Protein AF-A0A2N3LDD3-F1 (afdb_monomer_lite)

Secondary structure (DSSP, 8-state):
------HHHHHHHHHHHHHHTT-STTS--HHHHHHHHHHHHHHHHHHHHHH-SSS---------HHHHHHHHHHHHHHHHHHTTHHH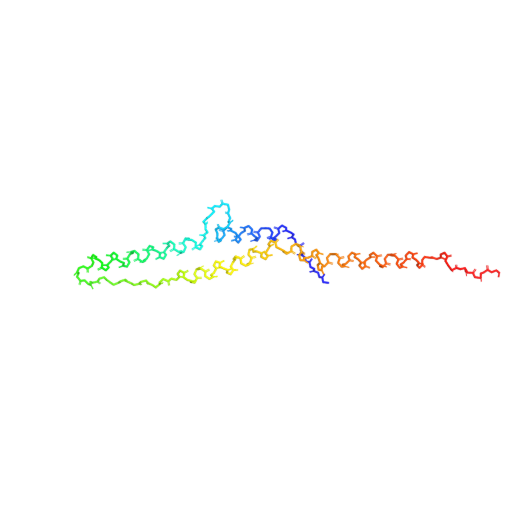HHIIIIIHHHHHHHHHHHHHHHHTSGGG------

pLDDT: mean 85.59, std 12.35, range [43.59, 97.12]

Foldseek 3Di:
DPDPDDLVVLVVLLQVLCQQLLVHPNNDHPLNVLQVVLVVLVVVQVVCVVPVPVPPDDDDDDDPNVVSVVVSVVSVVVSVVSVCVVVVCCVPPVVVVVVVVVVVVVVVVVVPCPPDDDPDD

Organism: NCBI:txid1707093

Sequence (121 aa):
MDVKYVPSDWEKMRDGIGDLIGLGRWGKGMIDDLKDLSDNLEDAESDIAKYDSDGVISFHHTSQKSKYQGLYEDFEVLHSFTGKVGDIVDRRIDHPFYEEIDAFVETMRDATISKYTTKNR

Radius of gyration: 30.46 Å; chains: 1; bounding box: 71×27×99 Å

Structure (mmCIF, N/CA/C/O backbone):
data_AF-A0A2N3LDD3-F1
#
_entry.id   AF-A0A2N3LDD3-F1
#
loop_
_atom_site.group_PDB
_atom_site.id
_atom_site.type_symbol
_atom_site.label_atom_id
_atom_site.label_alt_id
_atom_site.label_comp_id
_atom_site.label_asym_id
_atom_site.label_entity_id
_atom_site.label_seq_id
_atom_site.pdbx_PDB_ins_code
_atom_site.Cartn_x
_atom_site.Cartn_y
_atom_site.Cartn_z
_atom_site.occupancy
_atom_site.B_iso_or_equiv
_atom_site.auth_seq_id
_atom_site.auth_comp_id
_atom_site.auth_asym_id
_atom_site.auth_atom_id
_atom_site.pdbx_PDB_model_num
ATOM 1 N N . MET A 1 1 ? -11.550 -13.120 27.174 1.00 48.59 1 MET A N 1
ATOM 2 C CA . MET A 1 1 ? -10.614 -12.798 26.076 1.00 48.59 1 MET A CA 1
ATOM 3 C C . MET A 1 1 ? -9.933 -11.493 26.446 1.00 48.59 1 MET A C 1
ATOM 5 O O . MET A 1 1 ? -10.650 -10.569 26.792 1.00 48.59 1 MET A O 1
ATOM 9 N N . ASP A 1 2 ? -8.601 -11.429 26.449 1.00 53.81 2 ASP A N 1
ATOM 10 C CA . ASP A 1 2 ? -7.861 -10.177 26.687 1.00 53.81 2 ASP A CA 1
ATOM 11 C C . ASP A 1 2 ? -7.580 -9.526 25.327 1.00 53.81 2 ASP A C 1
ATOM 13 O O . ASP A 1 2 ? -6.549 -9.767 24.698 1.00 53.81 2 ASP A O 1
ATOM 17 N N . VAL A 1 3 ? -8.575 -8.812 24.797 1.00 59.00 3 VAL A N 1
ATOM 18 C CA . VAL A 1 3 ? -8.442 -8.095 23.525 1.00 59.00 3 VAL A CA 1
ATOM 19 C C . VAL A 1 3 ? -7.847 -6.728 23.832 1.00 59.00 3 VAL A C 1
ATOM 21 O O . VAL A 1 3 ? -8.544 -5.816 24.264 1.00 59.00 3 VAL A O 1
ATOM 24 N N . LYS A 1 4 ? -6.539 -6.579 23.609 1.00 69.56 4 LYS A N 1
ATOM 25 C CA . LYS A 1 4 ? -5.842 -5.291 23.731 1.00 69.56 4 LYS A CA 1
ATOM 26 C C . LYS A 1 4 ? -6.040 -4.473 22.458 1.00 69.56 4 LYS A C 1
ATOM 28 O O . LYS A 1 4 ? -5.133 -4.344 21.641 1.00 69.56 4 LYS A O 1
ATOM 33 N N . TYR A 1 5 ? -7.257 -3.977 22.256 1.00 76.38 5 TYR A N 1
ATOM 34 C CA . TYR A 1 5 ? -7.550 -3.041 21.178 1.00 76.38 5 TYR A CA 1
ATOM 35 C C . TYR A 1 5 ? -7.041 -1.646 21.559 1.00 76.38 5 TYR A C 1
ATOM 37 O O . TYR A 1 5 ? -7.496 -1.051 22.534 1.00 76.38 5 TYR A O 1
ATOM 45 N N . VAL A 1 6 ? -6.082 -1.131 20.787 1.00 85.00 6 VAL A N 1
ATOM 46 C CA . VAL A 1 6 ? -5.568 0.236 20.922 1.00 85.00 6 VAL A CA 1
ATOM 47 C C . VAL A 1 6 ? -5.845 0.968 19.604 1.00 85.00 6 VAL A C 1
ATOM 49 O O . VAL A 1 6 ? -5.122 0.739 18.632 1.00 85.00 6 VAL A O 1
ATOM 52 N N . PRO A 1 7 ? -6.878 1.832 19.531 1.00 84.88 7 PRO A N 1
ATOM 53 C CA . PRO A 1 7 ? -7.278 2.509 18.292 1.00 84.88 7 PRO A CA 1
ATOM 54 C C . PRO A 1 7 ? -6.116 3.189 17.559 1.00 84.88 7 PRO A C 1
ATOM 56 O O . PRO A 1 7 ? -5.956 3.031 16.352 1.00 84.88 7 PRO A O 1
ATOM 59 N N . SER A 1 8 ? -5.243 3.871 18.307 1.00 87.88 8 SER A N 1
ATOM 60 C CA . SER A 1 8 ? -4.109 4.607 17.743 1.00 87.88 8 SER A CA 1
ATOM 61 C C . SER A 1 8 ? -3.089 3.723 17.026 1.00 87.88 8 SER A C 1
ATOM 63 O O . SER A 1 8 ? -2.374 4.209 16.155 1.00 87.88 8 SER A O 1
ATOM 65 N N . ASP A 1 9 ? -2.972 2.446 17.398 1.00 89.81 9 ASP A N 1
ATOM 66 C CA . ASP A 1 9 ? -2.032 1.531 16.743 1.00 89.81 9 ASP A CA 1
ATOM 67 C C . ASP A 1 9 ? -2.568 1.092 15.375 1.00 89.81 9 ASP A C 1
ATOM 69 O O . ASP A 1 9 ? -1.810 1.009 14.409 1.00 89.81 9 ASP A O 1
ATOM 73 N N . TRP A 1 10 ? -3.887 0.914 15.262 1.00 90.88 10 TRP A N 1
ATOM 74 C CA . TRP A 1 10 ? -4.563 0.621 13.997 1.00 90.88 10 TRP A CA 1
ATOM 75 C C . TRP A 1 10 ? -4.572 1.818 13.050 1.00 90.88 10 TRP A C 1
ATOM 77 O O . TRP A 1 10 ? -4.351 1.644 11.853 1.00 90.88 10 TRP A O 1
ATOM 87 N N . GLU A 1 11 ? -4.755 3.032 13.574 1.00 90.94 11 GLU A N 1
ATOM 88 C CA . GLU A 1 11 ? -4.636 4.262 12.784 1.00 90.94 11 GLU A CA 1
ATOM 89 C C . GLU A 1 11 ? -3.220 4.441 12.233 1.00 90.94 11 GLU A C 1
ATOM 91 O O . GLU A 1 11 ? -3.058 4.650 11.034 1.00 90.94 11 GLU A O 1
ATOM 96 N N . LYS A 1 12 ? -2.184 4.262 13.064 1.00 92.69 12 LYS A N 1
ATOM 97 C CA . LYS A 1 12 ? -0.786 4.302 12.602 1.00 92.69 12 LYS A CA 1
ATOM 98 C C . LYS A 1 12 ? -0.498 3.243 11.542 1.00 92.69 12 LYS A C 1
ATOM 100 O O . LYS A 1 12 ? 0.218 3.520 10.585 1.00 92.69 12 LYS A O 1
ATOM 105 N N . MET A 1 13 ? -1.035 2.034 11.708 1.00 91.81 13 MET A N 1
ATOM 106 C CA . MET A 1 13 ? -0.870 0.960 10.730 1.00 91.81 13 MET A CA 1
ATOM 107 C C . MET A 1 13 ? -1.580 1.289 9.413 1.00 91.81 13 MET A C 1
ATOM 109 O O . MET A 1 13 ? -1.007 1.067 8.350 1.00 91.81 13 MET A O 1
ATOM 113 N N . ARG A 1 14 ? -2.795 1.851 9.465 1.00 93.25 14 ARG A N 1
ATOM 114 C CA . ARG A 1 14 ? -3.502 2.352 8.281 1.00 93.25 14 ARG A CA 1
ATOM 115 C C . ARG A 1 14 ? -2.671 3.410 7.566 1.00 93.25 14 ARG A C 1
ATOM 117 O O . ARG A 1 14 ? -2.407 3.251 6.383 1.00 93.25 14 ARG A O 1
ATOM 124 N N . ASP A 1 15 ? -2.215 4.430 8.281 1.00 93.38 15 ASP A N 1
ATOM 125 C CA . ASP A 1 15 ? -1.454 5.528 7.687 1.00 93.38 15 ASP A CA 1
ATOM 126 C C . ASP A 1 15 ? -0.135 5.019 7.073 1.00 93.38 15 ASP A C 1
ATOM 128 O O . ASP A 1 15 ? 0.178 5.343 5.931 1.00 93.38 15 ASP A O 1
ATOM 132 N N . GLY A 1 16 ? 0.585 4.129 7.769 1.00 92.38 16 GLY A N 1
ATOM 133 C CA . GLY A 1 16 ? 1.827 3.535 7.268 1.00 92.38 16 GLY A CA 1
ATOM 134 C C . GLY A 1 16 ? 1.643 2.646 6.034 1.00 92.38 16 GLY A C 1
ATOM 135 O O . GLY A 1 16 ? 2.444 2.720 5.104 1.00 92.38 16 GLY A O 1
ATOM 136 N N . ILE A 1 17 ? 0.584 1.827 5.989 1.00 93.44 17 ILE A N 1
ATOM 137 C CA . ILE A 1 17 ? 0.258 1.055 4.779 1.00 93.44 17 ILE A CA 1
ATOM 138 C C . ILE A 1 17 ? -0.142 2.012 3.655 1.00 93.44 17 ILE A C 1
ATOM 140 O O . ILE A 1 17 ? 0.320 1.838 2.533 1.00 93.44 17 ILE A O 1
ATOM 144 N N . GLY A 1 18 ? -0.945 3.037 3.949 1.00 93.12 18 GLY A N 1
ATOM 145 C CA . GLY A 1 18 ? -1.358 4.042 2.974 1.00 93.12 18 GLY A CA 1
ATOM 146 C C . GLY A 1 18 ? -0.166 4.744 2.322 1.00 93.12 18 GLY A C 1
ATOM 147 O O . GLY A 1 18 ? -0.111 4.830 1.096 1.00 93.12 18 GLY A O 1
ATOM 148 N N . ASP A 1 19 ? 0.819 5.177 3.110 1.00 92.06 19 ASP A N 1
ATOM 149 C CA . ASP A 1 19 ? 2.061 5.766 2.597 1.00 92.06 19 ASP A CA 1
ATOM 150 C C . ASP A 1 19 ? 2.858 4.764 1.736 1.00 92.06 19 ASP A C 1
ATOM 152 O O . ASP A 1 19 ? 3.362 5.130 0.674 1.00 92.06 19 ASP A O 1
ATOM 156 N N . LEU A 1 20 ? 2.921 3.484 2.130 1.00 90.69 20 LEU A N 1
ATOM 157 C CA . LEU A 1 20 ? 3.626 2.438 1.375 1.00 90.69 20 LEU A CA 1
ATOM 158 C C . LEU A 1 20 ? 3.048 2.230 -0.033 1.00 90.69 20 LEU A C 1
ATOM 160 O O . LEU A 1 20 ? 3.811 2.061 -0.987 1.00 90.69 20 LEU A O 1
ATOM 164 N N . ILE A 1 21 ? 1.719 2.223 -0.163 1.00 92.12 21 ILE A N 1
ATOM 165 C CA . ILE A 1 21 ? 1.026 1.949 -1.433 1.00 92.12 21 ILE A CA 1
ATOM 166 C C . ILE A 1 21 ? 0.554 3.202 -2.172 1.00 92.12 21 ILE A C 1
ATOM 168 O O . ILE A 1 21 ? -0.168 3.085 -3.155 1.00 92.12 21 ILE A O 1
ATOM 172 N N . GLY A 1 22 ? 0.937 4.397 -1.719 1.00 91.00 22 GLY A N 1
ATOM 173 C CA . GLY A 1 22 ? 0.611 5.647 -2.413 1.00 91.00 22 GLY A CA 1
ATOM 174 C C . GLY A 1 22 ? -0.811 6.170 -2.176 1.00 91.00 22 GLY A C 1
ATOM 175 O O . GLY A 1 22 ? -1.224 7.126 -2.823 1.00 91.00 22 GLY A O 1
ATOM 176 N N . LEU A 1 23 ? -1.552 5.607 -1.217 1.00 89.94 23 LEU A N 1
ATOM 177 C CA . LEU A 1 23 ? -2.826 6.164 -0.730 1.00 89.94 23 LEU A CA 1
ATOM 178 C C . LEU A 1 23 ? -2.634 7.238 0.357 1.00 89.94 23 LEU A C 1
ATOM 180 O O . LEU A 1 23 ? -3.598 7.861 0.805 1.00 89.94 23 LEU A O 1
ATOM 184 N N . GLY A 1 24 ? -1.393 7.434 0.803 1.00 84.19 24 GLY A N 1
ATOM 185 C CA . GLY A 1 24 ? -0.997 8.440 1.777 1.00 84.19 24 GLY A CA 1
ATOM 186 C C . GLY A 1 24 ? -0.976 9.866 1.222 1.00 84.19 24 GLY A C 1
ATOM 187 O O . GLY A 1 24 ? -1.330 10.141 0.075 1.00 84.19 24 GLY A O 1
ATOM 188 N N . ARG A 1 25 ? -0.505 10.814 2.041 1.00 77.94 25 ARG A N 1
ATOM 189 C CA . ARG A 1 25 ? -0.566 12.263 1.729 1.00 77.94 25 ARG A CA 1
ATOM 190 C C . ARG A 1 25 ? 0.209 12.681 0.478 1.00 77.94 25 ARG A C 1
ATOM 192 O O . ARG A 1 25 ? -0.047 13.755 -0.058 1.00 77.94 25 ARG A O 1
ATOM 199 N N . TRP A 1 26 ? 1.175 11.870 0.061 1.00 73.62 26 TRP A N 1
ATOM 200 C CA . TRP A 1 26 ? 2.113 12.187 -1.012 1.00 73.62 26 TRP A CA 1
ATOM 201 C C . TRP A 1 26 ? 1.704 11.584 -2.363 1.00 73.62 26 TRP A C 1
ATOM 203 O O . TRP A 1 26 ? 2.300 11.942 -3.374 1.00 73.62 26 TRP A O 1
ATOM 213 N N . GLY A 1 27 ? 0.688 10.709 -2.402 1.00 77.56 27 GLY A N 1
ATOM 214 C CA . GLY A 1 27 ? 0.120 10.147 -3.637 1.00 77.56 27 GLY A CA 1
ATOM 215 C C . GLY A 1 27 ? 1.047 9.236 -4.453 1.00 77.56 27 GLY A C 1
ATOM 216 O O . GLY A 1 27 ? 0.643 8.782 -5.517 1.00 77.56 27 GLY A O 1
ATOM 217 N N . LYS A 1 28 ? 2.275 8.990 -3.978 1.00 85.56 28 LYS A N 1
ATOM 218 C CA . LYS A 1 28 ? 3.257 8.094 -4.591 1.00 85.56 28 LYS A CA 1
ATOM 219 C C . LYS A 1 28 ? 3.834 7.171 -3.525 1.00 85.56 28 LYS A C 1
ATOM 221 O O . LYS A 1 28 ? 4.302 7.657 -2.493 1.00 85.56 28 LYS A O 1
ATOM 226 N N . GLY A 1 29 ? 3.756 5.866 -3.765 1.00 89.38 29 GLY A N 1
ATOM 227 C CA . GLY A 1 29 ? 4.234 4.835 -2.847 1.00 89.38 29 GLY A CA 1
ATOM 228 C C . GLY A 1 29 ? 5.435 4.056 -3.378 1.00 89.38 29 GLY A C 1
ATOM 229 O O . GLY A 1 29 ? 5.839 4.186 -4.532 1.00 89.38 29 GLY A O 1
ATOM 230 N N . MET A 1 30 ? 5.955 3.154 -2.545 1.00 89.88 30 MET A N 1
ATOM 231 C CA . MET A 1 30 ? 7.050 2.246 -2.910 1.00 89.88 30 MET A CA 1
ATOM 232 C C . MET A 1 30 ? 6.692 1.371 -4.121 1.00 89.88 30 MET A C 1
ATOM 234 O O . MET A 1 30 ? 7.562 1.033 -4.919 1.00 89.88 30 MET A O 1
ATOM 238 N N . ILE A 1 31 ? 5.416 0.993 -4.272 1.00 90.69 31 ILE A N 1
ATOM 239 C CA . ILE A 1 31 ? 4.962 0.214 -5.433 1.00 90.69 31 ILE A CA 1
ATOM 240 C C . ILE A 1 31 ? 5.115 1.007 -6.737 1.00 90.69 31 ILE A C 1
ATOM 242 O O . ILE A 1 31 ? 5.493 0.423 -7.753 1.00 90.69 31 ILE A O 1
ATOM 246 N N . ASP A 1 32 ? 4.852 2.312 -6.712 1.00 90.81 32 ASP A N 1
ATOM 247 C CA . ASP A 1 32 ? 5.009 3.167 -7.890 1.00 90.81 32 ASP A CA 1
ATOM 248 C C . ASP A 1 32 ? 6.488 3.298 -8.256 1.00 90.81 32 ASP A C 1
ATOM 250 O O . ASP A 1 32 ? 6.850 3.112 -9.412 1.00 90.81 32 ASP A O 1
ATOM 254 N N . ASP A 1 33 ? 7.365 3.480 -7.263 1.00 93.38 33 ASP A N 1
ATOM 255 C CA . ASP A 1 33 ? 8.815 3.515 -7.487 1.00 93.38 33 ASP A CA 1
ATOM 256 C C . ASP A 1 33 ? 9.355 2.197 -8.075 1.00 93.38 33 ASP A C 1
ATOM 258 O O . ASP A 1 33 ? 10.258 2.204 -8.913 1.00 93.38 33 ASP A O 1
ATOM 262 N N . LEU A 1 34 ? 8.797 1.048 -7.677 1.00 93.38 34 LEU A N 1
ATOM 263 C CA . LEU A 1 34 ? 9.158 -0.252 -8.254 1.00 93.38 34 LEU A CA 1
ATOM 264 C C . LEU A 1 34 ? 8.682 -0.410 -9.705 1.00 93.38 34 LEU A C 1
ATOM 266 O O . LEU A 1 34 ? 9.370 -1.051 -10.504 1.00 93.38 34 LEU A O 1
ATOM 270 N N . LYS A 1 35 ? 7.519 0.152 -10.054 1.00 92.94 35 LYS A N 1
ATOM 271 C CA . LYS A 1 35 ? 7.028 0.176 -11.438 1.00 92.94 35 LYS A CA 1
ATOM 272 C C . LYS A 1 35 ? 7.923 1.066 -12.302 1.00 92.94 35 LYS A C 1
ATOM 274 O O . LYS A 1 35 ? 8.432 0.557 -13.298 1.00 92.94 35 LYS A O 1
ATOM 279 N N . ASP A 1 36 ? 8.228 2.279 -11.837 1.00 94.44 36 ASP A N 1
ATOM 280 C CA . ASP A 1 36 ? 9.135 3.226 -12.502 1.00 94.44 36 ASP A CA 1
ATOM 281 C C . ASP A 1 36 ? 10.536 2.625 -12.711 1.00 94.44 36 ASP A C 1
ATOM 283 O O . ASP A 1 36 ? 11.156 2.784 -13.762 1.00 94.44 36 ASP A O 1
ATOM 287 N N . LEU A 1 37 ? 11.059 1.893 -11.719 1.00 95.00 37 LEU A N 1
ATOM 288 C CA . LEU A 1 37 ? 12.326 1.173 -11.864 1.00 95.00 37 LEU A CA 1
ATOM 289 C C . LEU A 1 37 ? 12.248 0.131 -12.986 1.00 95.00 37 LEU A C 1
ATOM 291 O O . LEU A 1 37 ? 13.198 -0.027 -13.744 1.00 95.00 37 LEU A O 1
ATOM 295 N N . SER A 1 38 ? 11.129 -0.584 -13.086 1.00 95.69 38 SER A N 1
ATOM 296 C CA . SER A 1 38 ? 10.915 -1.575 -14.136 1.00 95.69 38 SER A CA 1
ATOM 297 C C . SER A 1 38 ? 10.829 -0.924 -15.519 1.00 95.69 38 SER A C 1
ATOM 299 O O . SER A 1 38 ? 11.436 -1.451 -16.443 1.00 95.69 38 SER A O 1
ATOM 301 N N . ASP A 1 39 ? 10.160 0.228 -15.643 1.00 96.31 39 ASP A N 1
ATOM 302 C CA . ASP A 1 39 ? 10.140 1.035 -16.873 1.00 96.31 39 ASP A CA 1
ATOM 303 C C . ASP A 1 39 ? 11.561 1.444 -17.297 1.00 96.31 39 ASP A C 1
ATOM 305 O O . ASP A 1 39 ? 11.964 1.193 -18.428 1.00 96.31 39 ASP A O 1
ATOM 309 N N . ASN A 1 40 ? 12.376 1.955 -16.368 1.00 97.12 40 ASN A N 1
ATOM 310 C CA . ASN A 1 40 ? 13.759 2.349 -16.666 1.00 97.12 40 ASN A CA 1
ATOM 311 C C . ASN A 1 40 ? 14.633 1.181 -17.163 1.00 97.12 40 ASN A C 1
ATOM 313 O O . ASN A 1 40 ? 15.537 1.379 -17.974 1.00 97.12 40 ASN A O 1
ATOM 317 N N . LEU A 1 41 ? 14.404 -0.036 -16.658 1.00 96.94 41 LEU A N 1
ATOM 318 C CA . LEU A 1 41 ? 15.132 -1.225 -17.111 1.00 96.94 41 LEU A CA 1
ATOM 319 C C . LEU A 1 41 ? 14.659 -1.684 -18.498 1.00 96.94 41 LEU A C 1
ATOM 321 O O . LEU A 1 41 ? 15.488 -2.102 -19.302 1.00 96.94 41 LEU A O 1
ATOM 325 N N . GLU A 1 42 ? 13.362 -1.578 -18.794 1.00 96.38 42 GLU A N 1
ATOM 326 C CA . GLU A 1 42 ? 12.813 -1.836 -20.135 1.00 96.38 42 GLU A CA 1
ATOM 327 C C . GLU A 1 42 ? 13.384 -0.839 -21.162 1.00 96.38 42 GLU A C 1
ATOM 329 O O . GLU A 1 42 ? 13.809 -1.244 -22.248 1.00 96.38 42 GLU A O 1
ATOM 334 N N . ASP A 1 43 ? 13.489 0.440 -20.794 1.00 96.81 43 ASP A N 1
ATOM 335 C CA . ASP A 1 43 ? 14.106 1.474 -21.631 1.00 96.81 43 ASP A CA 1
ATOM 336 C C . ASP A 1 43 ? 15.596 1.193 -21.876 1.00 96.81 43 ASP A C 1
ATOM 338 O O . ASP A 1 43 ? 16.063 1.266 -23.014 1.00 96.81 43 ASP A O 1
ATOM 342 N N . ALA A 1 44 ? 16.338 0.795 -20.837 1.00 95.94 44 ALA A N 1
ATOM 343 C CA . ALA A 1 44 ? 17.751 0.440 -20.966 1.00 95.94 44 ALA A CA 1
ATOM 344 C C . ALA A 1 44 ? 17.975 -0.773 -21.888 1.00 95.94 44 ALA A C 1
ATOM 346 O O . ALA A 1 44 ? 18.911 -0.774 -22.689 1.00 95.94 44 ALA A O 1
ATOM 347 N N . GLU A 1 45 ? 17.119 -1.796 -21.806 1.00 95.62 45 GLU A N 1
ATOM 348 C CA . GLU A 1 45 ? 17.143 -2.939 -22.726 1.00 95.62 45 GLU A CA 1
ATOM 349 C C . GLU A 1 45 ? 16.896 -2.512 -24.174 1.00 95.62 45 GLU A C 1
ATOM 351 O O . GLU A 1 45 ? 17.649 -2.901 -25.070 1.00 95.62 45 GLU A O 1
ATOM 356 N N . SER A 1 46 ? 15.892 -1.662 -24.397 1.00 94.94 46 SER A N 1
ATOM 357 C CA . SER A 1 46 ? 15.580 -1.110 -25.716 1.00 94.94 46 SER A CA 1
ATOM 358 C C . SER A 1 46 ? 16.738 -0.281 -26.286 1.00 94.94 46 SER A C 1
ATOM 360 O O . SER A 1 46 ? 17.101 -0.438 -27.455 1.00 94.94 46 SER A O 1
ATOM 362 N N . ASP A 1 47 ? 17.361 0.570 -25.469 1.00 96.12 47 ASP A N 1
ATOM 363 C CA . ASP A 1 47 ? 18.492 1.398 -25.888 1.00 96.12 47 ASP A CA 1
ATOM 364 C C . ASP A 1 47 ? 19.721 0.555 -26.243 1.00 96.12 47 ASP A C 1
ATOM 366 O O . ASP A 1 47 ? 20.351 0.801 -27.275 1.00 96.12 47 ASP A O 1
ATOM 370 N N . ILE A 1 48 ? 20.036 -0.477 -25.455 1.00 94.94 48 ILE A N 1
ATOM 371 C CA . ILE A 1 48 ? 21.120 -1.412 -25.780 1.00 94.94 48 ILE A CA 1
ATOM 372 C C . ILE A 1 48 ? 20.828 -2.102 -27.113 1.00 94.94 48 ILE A C 1
ATOM 374 O O . ILE A 1 48 ? 21.653 -2.033 -28.018 1.00 94.94 48 ILE A O 1
ATOM 378 N N . ALA A 1 49 ? 19.633 -2.672 -27.294 1.00 92.06 49 ALA A N 1
ATOM 379 C CA . ALA A 1 49 ? 19.260 -3.340 -28.543 1.00 92.06 49 ALA A CA 1
ATOM 380 C C . ALA A 1 49 ? 19.310 -2.408 -29.770 1.00 92.06 49 ALA A C 1
ATOM 382 O O . ALA A 1 49 ? 19.556 -2.856 -30.891 1.00 92.06 49 ALA A O 1
ATOM 383 N N . LYS A 1 50 ? 19.069 -1.108 -29.572 1.00 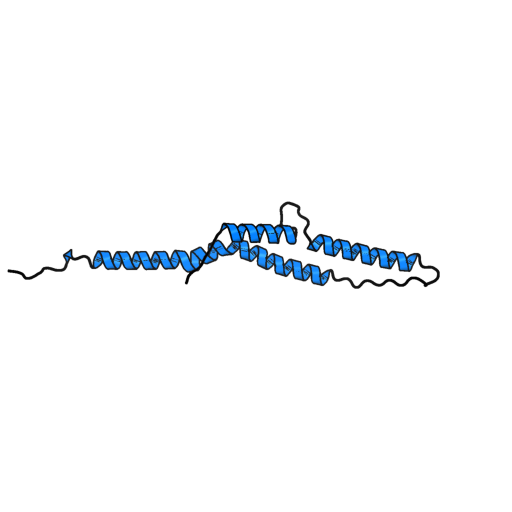94.50 50 LYS A N 1
ATOM 384 C CA . LYS A 1 50 ? 19.089 -0.097 -30.632 1.00 94.50 50 LYS A CA 1
ATOM 385 C C . LYS A 1 50 ? 20.498 0.363 -31.004 1.00 94.50 50 LYS A C 1
ATOM 387 O O . LYS A 1 50 ? 20.749 0.619 -32.183 1.00 94.50 50 LYS A O 1
ATOM 392 N N . TYR A 1 51 ? 21.376 0.556 -30.022 1.00 95.12 51 TYR A N 1
ATOM 393 C CA . TYR A 1 51 ? 22.681 1.191 -30.234 1.00 95.12 51 TYR A CA 1
ATOM 394 C C . TYR A 1 51 ? 23.854 0.204 -30.277 1.00 95.12 51 TYR A C 1
ATOM 396 O O . TYR A 1 51 ? 24.902 0.556 -30.828 1.00 95.12 51 TYR A O 1
ATOM 404 N N . ASP A 1 52 ? 23.691 -1.020 -29.770 1.00 93.19 52 ASP A N 1
ATOM 405 C CA . ASP A 1 52 ? 24.717 -2.066 -29.783 1.00 93.19 52 ASP A CA 1
ATOM 406 C C . ASP A 1 52 ? 24.897 -2.661 -31.188 1.00 93.19 52 ASP A C 1
ATOM 408 O O . ASP A 1 52 ? 24.336 -3.688 -31.563 1.00 93.19 52 ASP A O 1
ATOM 412 N N . SER A 1 53 ? 25.665 -1.955 -32.016 1.00 86.44 53 SER A N 1
ATOM 413 C CA . SER A 1 53 ? 25.837 -2.285 -33.436 1.00 86.44 53 SER A CA 1
ATOM 414 C C . SER A 1 53 ? 26.724 -3.511 -33.673 1.00 86.44 53 SER A C 1
ATOM 416 O O . SER A 1 53 ? 26.644 -4.119 -34.740 1.00 86.44 53 SER A O 1
ATOM 418 N N . ASP A 1 54 ? 27.597 -3.847 -32.719 1.00 92.75 54 ASP A N 1
ATOM 419 C CA . ASP A 1 54 ? 28.516 -4.987 -32.800 1.00 92.75 54 ASP A CA 1
ATOM 420 C C . ASP A 1 54 ? 28.008 -6.233 -32.052 1.00 92.75 54 ASP A C 1
ATOM 422 O O . ASP A 1 54 ? 28.596 -7.308 -32.200 1.00 92.75 54 ASP A O 1
ATOM 426 N N . GLY A 1 55 ? 26.890 -6.123 -31.325 1.00 87.75 55 GLY A N 1
ATOM 427 C CA . GLY A 1 55 ? 26.247 -7.237 -30.630 1.00 87.75 55 GLY A CA 1
ATOM 428 C C . GLY A 1 55 ? 27.017 -7.732 -29.402 1.00 87.75 55 GLY A C 1
ATOM 429 O O . GLY A 1 55 ? 26.802 -8.869 -28.973 1.00 87.75 55 GLY A O 1
ATOM 430 N N . VAL A 1 56 ? 27.972 -6.950 -28.882 1.00 94.31 56 VAL A N 1
ATOM 431 C CA . VAL A 1 56 ? 28.834 -7.360 -27.762 1.00 94.31 56 VAL A CA 1
ATOM 432 C C . VAL A 1 56 ? 28.128 -7.182 -26.414 1.00 94.31 56 VAL A C 1
ATOM 434 O O . VAL A 1 56 ? 28.473 -7.870 -25.446 1.00 94.31 56 VAL A O 1
ATOM 437 N N . ILE A 1 57 ? 27.126 -6.304 -26.329 1.00 91.75 57 ILE A N 1
ATOM 438 C CA . ILE A 1 57 ? 26.397 -6.020 -25.093 1.00 91.75 57 ILE A CA 1
ATOM 439 C C . ILE A 1 57 ? 25.059 -6.760 -25.114 1.00 91.75 57 ILE A C 1
ATOM 441 O O . ILE A 1 57 ? 24.197 -6.528 -25.953 1.00 91.75 57 ILE A O 1
ATOM 445 N N . SER A 1 58 ? 24.845 -7.626 -24.120 1.00 86.88 58 SER A N 1
ATOM 446 C CA . SER A 1 58 ? 23.543 -8.258 -23.895 1.00 86.88 58 SER A CA 1
ATOM 447 C C . SER A 1 58 ? 22.987 -7.854 -22.538 1.00 86.88 58 SER A C 1
ATOM 449 O O . SER A 1 58 ? 23.644 -7.984 -21.504 1.00 86.88 58 SER A O 1
ATOM 451 N N . PHE A 1 59 ? 21.758 -7.354 -22.552 1.00 93.44 59 PHE A N 1
ATOM 452 C CA . PHE A 1 59 ? 20.979 -7.054 -21.365 1.00 93.44 59 PHE A CA 1
ATOM 453 C C . PHE A 1 59 ? 19.540 -7.471 -21.637 1.00 93.44 59 PHE A C 1
ATOM 455 O O . PHE A 1 59 ? 19.026 -7.240 -22.726 1.00 93.44 59 PHE A O 1
ATOM 462 N N . HIS A 1 60 ? 18.922 -8.126 -20.662 1.00 93.06 60 HIS A N 1
ATOM 463 C CA . HIS A 1 60 ? 17.528 -8.527 -20.732 1.00 93.06 60 HIS A CA 1
ATOM 464 C C . HIS A 1 60 ? 16.894 -8.324 -19.367 1.00 93.06 60 HIS A C 1
ATOM 466 O O . HIS A 1 60 ? 17.447 -8.750 -18.347 1.00 93.06 60 HIS A O 1
ATOM 472 N N . HIS A 1 61 ? 15.721 -7.708 -19.357 1.00 92.06 61 HIS A N 1
ATOM 473 C CA . HIS A 1 61 ? 14.942 -7.470 -18.164 1.00 92.06 61 HIS A CA 1
ATOM 474 C C . HIS A 1 61 ? 13.622 -8.234 -18.229 1.00 92.06 61 HIS A C 1
ATOM 476 O O . HIS A 1 61 ? 12.885 -8.225 -19.211 1.00 92.06 61 HIS A O 1
ATOM 482 N N . THR A 1 62 ? 13.289 -8.897 -17.126 1.00 94.75 62 THR A N 1
ATOM 483 C CA . THR A 1 62 ? 11.976 -9.515 -16.954 1.00 94.75 62 THR A CA 1
ATOM 484 C C . THR A 1 62 ? 11.119 -8.605 -16.092 1.00 94.75 62 THR A C 1
ATOM 486 O O . THR A 1 62 ? 11.340 -8.487 -14.884 1.00 94.75 62 THR A O 1
ATOM 489 N N . SER 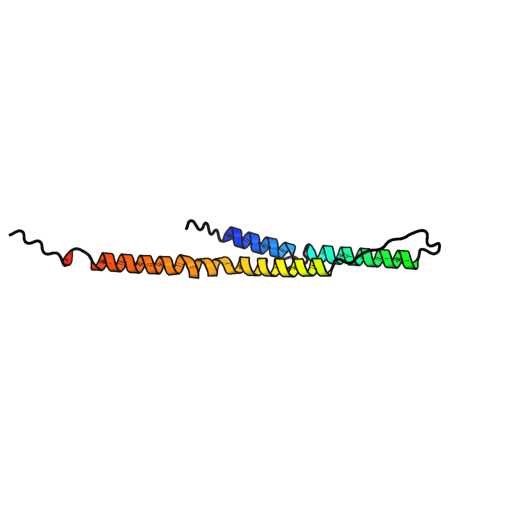A 1 63 ? 10.106 -7.998 -16.705 1.00 92.88 63 SER A N 1
ATOM 490 C CA . SER A 1 63 ? 9.158 -7.134 -16.008 1.00 92.88 63 SER A CA 1
ATOM 491 C C . SER A 1 63 ? 8.452 -7.873 -14.869 1.00 92.88 63 SER A C 1
ATOM 493 O O . SER A 1 63 ? 7.878 -8.948 -15.055 1.00 92.88 63 SER A O 1
ATOM 495 N N . GLN A 1 64 ? 8.471 -7.280 -13.674 1.00 94.44 64 GLN A N 1
ATOM 496 C CA . GLN A 1 64 ? 7.769 -7.788 -12.487 1.00 94.44 64 GLN A CA 1
ATOM 497 C C . GLN A 1 64 ? 6.574 -6.900 -12.112 1.00 94.44 64 GLN A C 1
ATOM 499 O O . GLN A 1 64 ? 5.995 -7.074 -11.039 1.00 94.44 64 GLN A O 1
ATOM 504 N N . LYS A 1 65 ? 6.173 -5.968 -12.991 1.00 94.62 65 LYS A N 1
ATOM 505 C CA . LYS A 1 65 ? 5.094 -4.998 -12.735 1.00 94.62 65 LYS A CA 1
ATOM 506 C C . LYS A 1 65 ? 3.789 -5.662 -12.290 1.00 94.62 65 LYS A C 1
ATOM 508 O O . LYS A 1 65 ? 3.125 -5.148 -11.396 1.00 94.62 65 LYS A O 1
ATOM 513 N N . SER A 1 66 ? 3.453 -6.832 -12.838 1.00 94.50 66 SER A N 1
ATOM 514 C CA . SER A 1 66 ? 2.272 -7.606 -12.425 1.00 94.50 66 SER A CA 1
ATOM 515 C C . SER A 1 66 ? 2.348 -8.090 -10.973 1.00 94.50 66 SER A C 1
ATOM 517 O O . SER A 1 66 ? 1.344 -8.068 -10.268 1.00 94.50 66 SER A O 1
ATOM 519 N N . LYS A 1 67 ? 3.535 -8.472 -10.486 1.00 95.19 67 LYS A N 1
ATOM 520 C CA . LYS A 1 67 ? 3.737 -8.846 -9.078 1.00 95.19 67 LYS A CA 1
ATOM 521 C C . LYS A 1 67 ? 3.639 -7.634 -8.163 1.00 95.19 67 LYS A C 1
ATOM 523 O O . LYS A 1 67 ? 3.055 -7.737 -7.092 1.00 95.19 67 LYS A O 1
ATOM 528 N N . TYR A 1 68 ? 4.184 -6.493 -8.583 1.00 94.00 68 TYR A N 1
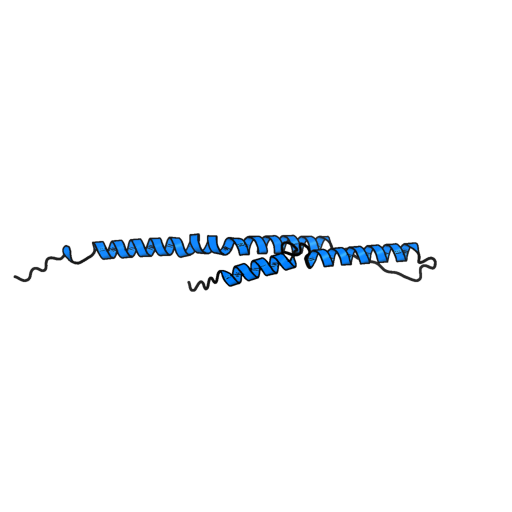ATOM 529 C CA . TYR A 1 68 ? 4.056 -5.242 -7.833 1.00 94.00 68 TYR A CA 1
ATOM 530 C C . TYR A 1 68 ? 2.593 -4.799 -7.740 1.00 94.00 68 TYR A C 1
ATOM 532 O O . TYR A 1 68 ? 2.155 -4.351 -6.686 1.00 94.00 68 TYR A O 1
ATOM 540 N N . GLN A 1 69 ? 1.823 -4.993 -8.813 1.00 93.69 69 GLN A N 1
ATOM 541 C CA . GLN A 1 69 ? 0.384 -4.755 -8.814 1.00 93.69 69 GLN A CA 1
ATOM 542 C C . GLN A 1 69 ? -0.365 -5.704 -7.865 1.00 93.69 69 GLN A C 1
ATOM 544 O O . GLN A 1 69 ? -1.192 -5.240 -7.090 1.00 93.69 69 GLN A O 1
ATOM 549 N N . GLY A 1 70 ? -0.030 -6.997 -7.848 1.00 94.81 70 GLY A N 1
ATOM 550 C CA . GLY A 1 70 ? -0.609 -7.931 -6.874 1.00 94.81 70 GLY A CA 1
ATOM 551 C C . GLY A 1 70 ? -0.302 -7.540 -5.423 1.00 94.81 70 GLY A C 1
ATOM 552 O O . GLY A 1 70 ? -1.192 -7.537 -4.582 1.00 94.81 70 GLY A O 1
ATOM 553 N N . LEU A 1 71 ? 0.935 -7.114 -5.137 1.00 93.62 71 LEU A N 1
ATOM 554 C CA . LEU A 1 71 ? 1.298 -6.602 -3.810 1.00 93.62 71 LEU A CA 1
ATOM 555 C C . LEU A 1 71 ? 0.485 -5.359 -3.431 1.00 93.62 71 LEU A C 1
ATOM 557 O O . LEU A 1 71 ? 0.063 -5.243 -2.284 1.00 93.62 71 LEU A O 1
ATOM 561 N N . TYR A 1 72 ? 0.258 -4.441 -4.374 1.00 94.62 72 TYR A N 1
ATOM 562 C CA . TYR A 1 72 ? -0.609 -3.286 -4.142 1.00 94.62 72 TYR A CA 1
ATOM 563 C C . TYR A 1 72 ? -2.015 -3.711 -3.719 1.00 94.62 72 TYR A C 1
ATOM 565 O O . TYR A 1 72 ? -2.508 -3.220 -2.709 1.00 94.62 72 TYR A O 1
ATOM 573 N N . GLU A 1 73 ? -2.629 -4.645 -4.446 1.00 95.38 73 GLU A N 1
ATOM 574 C CA . GLU A 1 73 ? -3.983 -5.140 -4.161 1.00 95.38 73 GLU A CA 1
ATOM 575 C C . GLU A 1 73 ? -4.060 -5.810 -2.780 1.00 95.38 73 GLU A C 1
ATOM 577 O O . GLU A 1 73 ? -4.973 -5.534 -1.998 1.00 95.38 73 GLU A O 1
ATOM 582 N N . ASP A 1 74 ? -3.059 -6.620 -2.424 1.00 95.56 74 ASP A N 1
ATOM 583 C CA . ASP A 1 74 ? -2.972 -7.254 -1.105 1.00 95.56 74 ASP A CA 1
ATOM 584 C C . ASP A 1 74 ? -2.875 -6.213 0.025 1.00 95.56 74 ASP A C 1
ATOM 586 O O . ASP A 1 74 ? -3.568 -6.296 1.047 1.00 95.56 74 ASP A O 1
ATOM 590 N N . PHE A 1 75 ? -2.032 -5.193 -0.152 1.00 94.38 75 PHE A N 1
ATOM 591 C CA . PHE A 1 75 ? -1.882 -4.117 0.824 1.00 94.38 75 PHE A CA 1
ATOM 592 C C . PHE A 1 75 ? -3.094 -3.180 0.868 1.00 94.38 75 PHE A C 1
ATOM 594 O O . PHE A 1 75 ? -3.410 -2.665 1.940 1.00 94.38 75 PHE A O 1
ATOM 601 N N . GLU A 1 76 ? -3.813 -2.989 -0.237 1.00 94.38 76 GLU A N 1
ATOM 602 C CA . GLU A 1 76 ? -5.066 -2.232 -0.271 1.00 94.38 76 GLU A CA 1
ATOM 603 C C . GLU A 1 76 ? -6.145 -2.919 0.580 1.00 94.38 76 GLU A C 1
ATOM 605 O O . GLU A 1 76 ? -6.839 -2.265 1.368 1.00 94.38 76 GLU A O 1
ATOM 610 N N . VAL A 1 77 ? -6.241 -4.251 0.507 1.00 95.19 77 VAL A N 1
ATOM 611 C CA . VAL A 1 77 ? -7.130 -5.032 1.380 1.00 95.19 77 VAL A CA 1
ATOM 612 C C . VAL A 1 77 ? -6.748 -4.845 2.849 1.00 95.19 77 VAL A C 1
ATOM 614 O O . VAL A 1 77 ? -7.625 -4.581 3.679 1.00 95.19 77 VAL A O 1
ATOM 617 N N . LEU A 1 78 ? -5.454 -4.926 3.180 1.00 93.12 78 LEU A N 1
ATOM 618 C CA . LEU A 1 78 ? -4.969 -4.689 4.543 1.00 93.12 78 LEU A CA 1
ATOM 619 C C . LEU A 1 78 ? -5.281 -3.264 5.019 1.00 93.12 78 LEU A C 1
ATOM 621 O O . LEU A 1 78 ? -5.787 -3.094 6.126 1.00 93.12 78 LEU A O 1
ATOM 625 N N . HIS A 1 79 ? -5.057 -2.255 4.178 1.00 93.81 79 HIS A N 1
ATOM 6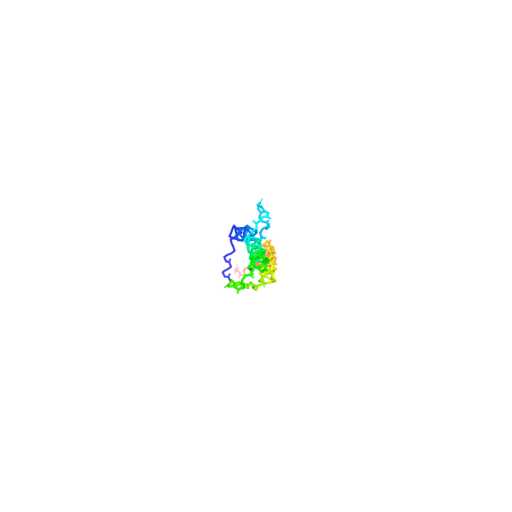26 C CA . HIS A 1 79 ? -5.384 -0.857 4.456 1.00 93.81 79 HIS A CA 1
ATOM 627 C C . HIS A 1 79 ? -6.885 -0.653 4.720 1.00 93.81 79 HIS A C 1
ATOM 629 O O . HIS A 1 79 ? -7.284 0.033 5.662 1.00 93.81 79 HIS A O 1
ATOM 635 N N . SER A 1 80 ? -7.747 -1.286 3.920 1.00 92.62 80 SER A N 1
ATOM 636 C CA . SER A 1 80 ? -9.197 -1.245 4.139 1.00 92.62 80 SER A CA 1
ATOM 637 C C . SER A 1 80 ? -9.589 -1.913 5.455 1.00 92.62 80 SER A C 1
ATOM 639 O O . SER A 1 80 ? -10.480 -1.434 6.161 1.00 92.62 80 SER A O 1
ATOM 641 N N . PHE A 1 81 ? -8.935 -3.027 5.788 1.00 90.75 81 PHE A N 1
ATOM 642 C CA . PHE A 1 81 ? -9.200 -3.762 7.015 1.00 90.75 81 PHE A CA 1
ATOM 643 C C . PHE A 1 81 ? -8.824 -2.949 8.254 1.00 90.75 81 PHE A C 1
ATOM 645 O O . PHE A 1 81 ? -9.651 -2.844 9.159 1.00 90.75 81 PHE A O 1
ATOM 652 N N . THR A 1 82 ? -7.645 -2.316 8.286 1.00 89.88 82 THR A N 1
ATOM 653 C CA . THR A 1 82 ? -7.210 -1.501 9.436 1.00 89.88 82 THR A CA 1
ATOM 654 C C . THR A 1 82 ? -8.168 -0.347 9.733 1.00 89.88 82 THR A C 1
ATOM 656 O O . THR A 1 82 ? -8.390 -0.031 10.899 1.00 89.88 82 THR A O 1
ATOM 659 N N . GLY A 1 83 ? -8.824 0.217 8.714 1.00 87.38 83 GLY A N 1
ATOM 660 C CA . GLY A 1 83 ? -9.872 1.228 8.888 1.00 87.38 83 GLY A CA 1
ATOM 661 C C . GLY A 1 83 ? -11.196 0.715 9.473 1.00 87.38 83 GLY A C 1
ATOM 662 O O . GLY A 1 83 ? -12.001 1.524 9.918 1.00 87.38 83 GLY A O 1
ATOM 663 N N . LYS A 1 84 ? -11.439 -0.602 9.482 1.00 89.06 84 LYS A N 1
ATOM 664 C CA . LYS A 1 84 ? -12.708 -1.225 9.914 1.00 89.06 84 LYS A CA 1
ATOM 665 C C . LYS A 1 84 ? -12.621 -1.937 11.265 1.00 89.06 84 LYS A C 1
ATOM 667 O O . LYS A 1 84 ? -13.651 -2.363 11.784 1.00 89.06 84 LYS A O 1
ATOM 672 N N . VAL A 1 85 ? -11.424 -2.112 11.831 1.00 84.94 85 VAL A N 1
ATOM 673 C CA . VAL A 1 85 ? -11.241 -2.909 13.059 1.00 84.94 85 VAL A CA 1
ATOM 674 C C . VAL A 1 85 ? -12.005 -2.326 14.248 1.00 84.94 85 VAL A C 1
ATOM 676 O O . VAL A 1 85 ? -12.610 -3.100 14.985 1.00 84.94 85 VAL A O 1
ATOM 679 N N . GLY A 1 86 ? -12.054 -0.999 14.402 1.00 79.75 86 GLY A N 1
ATOM 680 C CA . GLY A 1 86 ? -12.825 -0.355 15.474 1.00 79.75 86 GLY A CA 1
ATOM 681 C C . GLY A 1 86 ? -14.304 -0.744 15.457 1.00 79.75 86 GLY A C 1
ATOM 682 O O . GLY A 1 86 ? -14.810 -1.271 16.443 1.00 79.75 86 GLY A O 1
ATOM 683 N N . ASP A 1 87 ? -14.958 -0.617 14.302 1.00 83.25 87 ASP A N 1
ATOM 684 C CA . ASP A 1 87 ? -16.367 -1.000 14.107 1.00 83.25 87 ASP A CA 1
ATOM 685 C C . ASP A 1 87 ? -16.625 -2.506 14.281 1.00 83.25 87 ASP A C 1
ATOM 687 O O . ASP A 1 87 ? -17.762 -2.954 14.467 1.00 83.25 87 ASP A O 1
ATOM 691 N N . ILE A 1 88 ? -15.596 -3.337 14.102 1.00 84.88 88 ILE A N 1
ATOM 692 C CA . ILE A 1 88 ? -15.694 -4.781 14.327 1.00 84.88 88 ILE A CA 1
ATOM 693 C C . ILE A 1 88 ? -15.613 -5.075 15.824 1.00 84.88 88 ILE A C 1
ATOM 695 O O . ILE A 1 88 ? -16.436 -5.849 16.310 1.00 84.88 88 ILE A O 1
ATOM 699 N N . VAL A 1 89 ? -14.660 -4.466 16.535 1.00 81.06 89 VAL A N 1
ATOM 700 C CA . VAL A 1 89 ? -14.498 -4.618 17.989 1.00 81.06 89 VAL A CA 1
ATOM 701 C C . VAL A 1 89 ? -15.751 -4.137 18.712 1.00 81.06 89 VAL A C 1
ATOM 703 O O . VAL A 1 89 ? -16.331 -4.910 19.471 1.00 81.06 89 VAL A O 1
ATOM 706 N N . ASP A 1 90 ? -16.232 -2.938 18.386 1.00 78.69 90 ASP A N 1
ATOM 707 C CA . ASP A 1 90 ? -17.420 -2.348 19.006 1.00 78.69 90 ASP A CA 1
ATOM 708 C C . ASP A 1 90 ? -18.647 -3.268 18.872 1.00 78.69 90 ASP A C 1
ATOM 710 O O . ASP A 1 90 ? -19.237 -3.727 19.847 1.00 78.69 90 ASP A O 1
ATOM 714 N N . ARG A 1 91 ? -18.969 -3.668 17.641 1.00 83.25 91 ARG A N 1
ATOM 715 C CA . ARG A 1 91 ? -20.149 -4.492 17.343 1.00 83.25 91 ARG A CA 1
ATOM 716 C C . ARG A 1 91 ? -20.071 -5.931 17.851 1.00 83.25 91 ARG A C 1
ATOM 718 O O . ARG A 1 91 ? -21.110 -6.552 18.059 1.00 83.25 91 ARG A O 1
ATOM 725 N N . ARG A 1 92 ? -18.878 -6.529 17.913 1.00 83.88 92 ARG A N 1
ATOM 726 C CA . ARG A 1 92 ? -18.719 -7.966 18.217 1.00 83.88 92 ARG A CA 1
ATOM 727 C C . ARG A 1 92 ? -18.320 -8.241 19.657 1.00 83.88 92 ARG A C 1
ATOM 729 O O . ARG A 1 92 ? -18.486 -9.380 20.084 1.00 83.88 92 ARG A O 1
ATOM 736 N N . ILE A 1 93 ? -17.768 -7.255 20.358 1.00 79.94 93 ILE A N 1
ATOM 737 C CA . ILE A 1 93 ? -17.221 -7.421 21.704 1.00 79.94 93 ILE A CA 1
ATOM 738 C C . ILE A 1 93 ? -17.881 -6.429 22.651 1.00 79.94 93 ILE A C 1
ATOM 740 O O . ILE A 1 93 ? -18.574 -6.869 23.564 1.00 79.94 93 ILE A O 1
ATOM 744 N N . ASP A 1 94 ? -17.707 -5.125 22.421 1.00 79.88 94 ASP A N 1
ATOM 745 C CA . ASP A 1 94 ? -18.122 -4.110 23.393 1.00 79.88 94 ASP A CA 1
ATOM 746 C C . ASP A 1 94 ? -19.646 -4.077 23.545 1.00 79.88 94 ASP A C 1
ATOM 748 O O . ASP A 1 94 ? -20.160 -4.207 24.654 1.00 79.88 94 ASP A O 1
ATOM 752 N N . HIS A 1 95 ? -20.384 -3.991 22.436 1.00 80.94 95 HIS A N 1
ATOM 753 C CA . HIS A 1 95 ? -21.842 -3.917 22.459 1.00 80.94 95 HIS A CA 1
ATOM 754 C C . HIS A 1 95 ? -22.502 -5.155 23.104 1.00 80.94 95 HIS A C 1
ATOM 756 O O . HIS A 1 95 ? -23.240 -4.966 24.072 1.00 80.94 95 HIS A O 1
ATOM 762 N N . PRO A 1 96 ? -22.197 -6.407 22.695 1.00 84.50 96 PRO A N 1
ATOM 763 C CA . PRO A 1 96 ? -22.736 -7.590 23.372 1.00 84.50 96 PRO A CA 1
ATOM 764 C C . PRO A 1 96 ? -22.356 -7.670 24.855 1.00 84.50 96 PRO A C 1
ATOM 766 O O . PRO A 1 96 ? -23.168 -8.077 25.680 1.00 84.50 96 PRO A O 1
ATOM 769 N N . PHE A 1 97 ? -21.136 -7.262 25.218 1.00 83.75 97 PHE A N 1
ATOM 770 C CA . PHE A 1 97 ? -20.695 -7.265 26.611 1.00 83.75 97 PHE A CA 1
ATOM 771 C C . PHE A 1 97 ? -21.510 -6.293 27.475 1.00 83.75 97 PHE A C 1
ATOM 773 O O . PHE A 1 97 ? -21.918 -6.652 28.581 1.00 83.75 97 PHE A O 1
ATOM 780 N N . TYR A 1 98 ? -21.774 -5.078 26.981 1.00 84.06 98 TYR A N 1
ATOM 781 C CA . TYR A 1 98 ? -22.610 -4.113 27.697 1.00 84.06 98 TYR A CA 1
ATOM 782 C C . TYR A 1 98 ? -24.052 -4.607 27.853 1.00 84.06 98 TYR A C 1
ATOM 784 O O . TYR A 1 98 ? -24.595 -4.507 28.951 1.00 84.06 98 TYR A O 1
ATOM 792 N N . GLU A 1 99 ? -24.642 -5.207 26.812 1.00 89.12 99 GLU A N 1
ATOM 793 C CA . GLU A 1 99 ? -25.983 -5.808 26.897 1.00 89.12 99 GLU A CA 1
ATOM 794 C C . GLU A 1 99 ? -26.052 -6.920 27.960 1.00 89.12 99 GLU A C 1
ATOM 796 O O . GLU A 1 99 ? -27.000 -6.981 28.746 1.00 89.12 99 GLU A O 1
ATOM 801 N N . GLU A 1 100 ? -25.030 -7.781 28.033 1.00 87.69 100 GLU A N 1
ATOM 802 C CA . GLU A 1 100 ? -24.950 -8.843 29.041 1.00 87.69 100 GLU A CA 1
ATOM 803 C C . GLU A 1 100 ? -24.811 -8.293 30.471 1.00 87.69 100 GLU A C 1
ATOM 805 O O . GLU A 1 100 ? -25.446 -8.809 31.399 1.00 87.69 100 GLU A O 1
ATOM 810 N N . ILE A 1 101 ? -24.012 -7.238 30.671 1.00 88.31 101 ILE A N 1
ATOM 811 C CA . ILE A 1 101 ? -23.871 -6.587 31.982 1.00 88.31 101 ILE A CA 1
ATOM 812 C C . ILE A 1 101 ? -25.169 -5.899 32.405 1.00 88.31 101 ILE A C 1
ATOM 814 O O . ILE A 1 101 ? -25.567 -6.042 33.564 1.00 88.31 101 ILE A O 1
ATOM 818 N N . ASP A 1 102 ? -25.843 -5.194 31.499 1.00 88.25 102 ASP A N 1
ATOM 819 C CA . ASP A 1 102 ? -27.116 -4.539 31.802 1.00 88.25 102 ASP A CA 1
ATOM 820 C C . ASP A 1 102 ? -28.173 -5.571 32.219 1.00 88.25 102 ASP A C 1
ATOM 822 O O . ASP A 1 102 ? -28.788 -5.426 33.280 1.00 88.25 102 ASP A O 1
ATOM 826 N N . ALA A 1 103 ? -28.297 -6.680 31.481 1.00 90.19 103 ALA A N 1
ATOM 827 C CA . ALA A 1 103 ? -29.199 -7.780 31.830 1.00 90.19 103 ALA A CA 1
ATOM 828 C C . ALA A 1 103 ? -28.865 -8.415 33.195 1.00 90.19 103 ALA A C 1
ATOM 830 O O . ALA A 1 103 ? -29.758 -8.749 33.988 1.00 90.19 103 ALA A O 1
ATOM 831 N N . PHE A 1 104 ? -27.575 -8.566 33.510 1.00 87.44 104 PHE A N 1
ATOM 832 C CA . PHE A 1 104 ? -27.130 -9.048 34.816 1.00 87.44 104 PHE A CA 1
ATOM 833 C C . PHE A 1 104 ? -27.506 -8.075 35.947 1.00 87.44 104 PHE A C 1
ATOM 835 O O . PHE A 1 104 ? -28.029 -8.497 36.983 1.00 87.44 104 PHE A O 1
ATOM 842 N N . VAL A 1 105 ? -27.278 -6.773 35.756 1.00 85.69 105 VAL A N 1
ATOM 843 C CA . VAL A 1 105 ? -27.602 -5.730 36.742 1.00 85.69 105 VAL A CA 1
ATOM 844 C C . VAL A 1 105 ? -29.111 -5.619 36.961 1.00 85.69 105 VAL A C 1
ATOM 846 O O . VAL A 1 105 ? -29.542 -5.483 38.109 1.00 85.69 105 VAL A O 1
ATOM 849 N N . GLU A 1 106 ? -29.920 -5.706 35.905 1.00 85.62 106 GLU A N 1
ATOM 850 C CA . GLU A 1 106 ? -31.382 -5.772 36.010 1.00 85.62 106 GLU A CA 1
ATOM 851 C C . GLU A 1 106 ? -31.830 -6.982 36.832 1.00 85.62 106 GLU A C 1
ATOM 853 O O . GLU A 1 106 ? -32.572 -6.829 37.803 1.00 85.62 106 GLU A O 1
ATOM 858 N N . THR A 1 107 ? -31.289 -8.166 36.537 1.00 83.69 107 THR A N 1
ATOM 859 C CA . THR A 1 107 ? -31.594 -9.394 37.287 1.00 83.69 107 THR A CA 1
ATOM 860 C C . THR A 1 107 ? -31.248 -9.254 38.774 1.00 83.69 107 THR A C 1
ATOM 862 O O . THR A 1 107 ? -32.035 -9.633 39.643 1.00 83.69 107 THR A O 1
ATOM 865 N N . MET A 1 108 ? -30.086 -8.680 39.097 1.00 79.12 108 MET A N 1
ATOM 866 C CA . MET A 1 108 ? -29.662 -8.448 40.483 1.00 79.12 108 MET A CA 1
ATOM 867 C C . MET A 1 108 ? -30.530 -7.404 41.197 1.00 79.12 108 MET A C 1
ATOM 869 O O . MET A 1 108 ? -30.851 -7.565 42.377 1.00 79.12 108 MET A O 1
ATOM 873 N N . ARG A 1 109 ? -30.949 -6.347 40.492 1.00 74.31 109 ARG A N 1
ATOM 874 C CA . ARG A 1 109 ? -31.887 -5.343 41.011 1.00 74.31 109 ARG A CA 1
ATOM 875 C C . ARG A 1 109 ? -33.230 -5.984 41.352 1.00 74.31 109 ARG A C 1
ATOM 877 O O . ARG A 1 109 ? -33.715 -5.796 42.466 1.00 74.31 109 ARG A O 1
ATOM 884 N N . ASP A 1 110 ? -33.776 -6.792 40.454 1.00 75.75 110 ASP A N 1
ATOM 885 C CA . ASP A 1 110 ? -35.055 -7.481 40.650 1.00 75.75 110 ASP A CA 1
ATOM 886 C C . ASP A 1 110 ? -34.992 -8.572 41.727 1.00 75.75 110 ASP A C 1
ATOM 888 O O . ASP A 1 110 ? -35.994 -8.863 42.389 1.00 75.75 110 ASP A O 1
ATOM 892 N N . ALA A 1 111 ? -33.805 -9.138 41.958 1.00 68.62 111 ALA A N 1
ATOM 893 C CA . ALA A 1 111 ? -33.533 -10.065 43.052 1.00 68.62 111 ALA A CA 1
ATOM 894 C C . ALA A 1 111 ? -33.376 -9.377 44.426 1.00 68.62 111 ALA A C 1
ATOM 896 O O . ALA A 1 111 ? -33.282 -10.070 45.445 1.00 68.62 111 ALA A O 1
ATOM 897 N N . THR A 1 112 ? -33.351 -8.036 44.489 1.00 57.44 112 THR A N 1
ATOM 898 C CA . THR A 1 112 ? -33.137 -7.285 45.737 1.00 57.44 112 THR A CA 1
ATOM 899 C C . THR A 1 112 ? -34.209 -7.613 46.788 1.00 57.44 112 THR A C 1
ATOM 901 O O . THR A 1 112 ? -35.390 -7.793 46.501 1.00 57.44 112 THR A O 1
ATOM 904 N N . ILE A 1 113 ? -33.751 -7.672 48.042 1.00 54.97 113 ILE A N 1
ATOM 905 C CA . ILE A 1 113 ? -34.317 -8.285 49.262 1.00 54.97 113 ILE A CA 1
ATOM 906 C C . ILE A 1 113 ? -35.750 -7.851 49.656 1.00 54.97 113 ILE A C 1
ATOM 908 O O . ILE A 1 113 ? -36.342 -8.435 50.561 1.00 54.97 113 ILE A O 1
ATOM 912 N N . SER A 1 114 ? -36.377 -6.900 48.963 1.00 55.66 114 SER A N 1
ATOM 913 C CA . SER A 1 114 ? -37.731 -6.401 49.260 1.00 55.66 114 SER A CA 1
ATOM 914 C C . SER A 1 114 ? -38.850 -7.450 49.128 1.00 55.66 114 SER A C 1
ATOM 916 O O . SER A 1 114 ? -39.958 -7.210 49.605 1.00 55.66 114 SER A O 1
ATOM 918 N N . LYS A 1 115 ? -38.573 -8.630 48.552 1.00 53.59 115 LYS A N 1
ATOM 919 C CA . LYS A 1 115 ? -39.491 -9.789 48.529 1.00 53.59 115 LYS A CA 1
ATOM 920 C C . LYS A 1 115 ? -39.223 -10.855 49.603 1.00 53.59 115 LYS A C 1
ATOM 922 O O . LYS A 1 115 ? -40.015 -11.787 49.723 1.00 53.59 115 LYS A O 1
ATOM 927 N N . TYR A 1 116 ? -38.161 -10.740 50.401 1.00 53.34 116 TYR A N 1
ATOM 928 C CA . TYR A 1 116 ? -37.871 -11.695 51.473 1.00 53.34 116 TYR A CA 1
ATOM 929 C C . TYR A 1 116 ? -38.378 -11.169 52.819 1.00 53.34 116 TYR A C 1
ATOM 931 O O . TYR A 1 116 ? -37.680 -10.465 53.542 1.00 53.34 116 TYR A O 1
ATOM 939 N N . THR A 1 117 ? -39.602 -11.545 53.196 1.00 60.84 117 THR A N 1
ATOM 940 C CA . THR A 1 117 ? -40.068 -11.407 54.584 1.00 6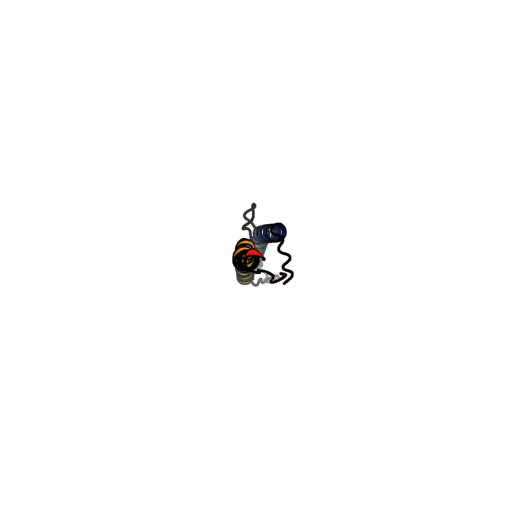0.84 117 THR A CA 1
ATOM 941 C C . THR A 1 117 ? -39.458 -12.518 55.433 1.00 60.84 117 THR A C 1
ATOM 943 O O . THR A 1 117 ? -39.802 -13.690 55.258 1.00 60.84 117 THR A O 1
ATOM 946 N N . THR A 1 118 ? -38.580 -12.178 56.377 1.00 61.38 118 THR A N 1
ATOM 947 C CA . THR A 1 118 ? -38.142 -13.133 57.398 1.00 61.38 118 THR A CA 1
ATOM 948 C C . THR A 1 118 ? -39.258 -13.306 58.429 1.00 61.38 118 THR A C 1
ATOM 950 O O . THR A 1 118 ? -39.743 -12.348 59.027 1.00 61.38 118 THR A O 1
ATOM 953 N N . LYS A 1 119 ? -39.699 -14.551 58.644 1.00 53.31 119 LYS A N 1
ATOM 954 C CA . LYS A 1 119 ? -40.560 -14.895 59.781 1.00 53.31 119 LYS A CA 1
ATOM 955 C C . LYS A 1 119 ? -39.690 -14.990 61.033 1.00 53.31 119 LYS A C 1
ATOM 957 O O . LYS A 1 119 ? -39.376 -16.091 61.462 1.00 53.31 119 LYS A O 1
ATOM 962 N N . ASN A 1 120 ? -39.272 -13.862 61.595 1.00 56.06 120 ASN A N 1
ATOM 963 C CA . ASN A 1 120 ? -38.859 -13.844 62.996 1.00 56.06 120 ASN A CA 1
ATOM 964 C C . ASN A 1 120 ? -39.919 -13.067 63.776 1.00 56.06 120 ASN A C 1
ATOM 966 O O . ASN A 1 120 ? -39.979 -11.841 63.711 1.00 56.06 120 ASN A O 1
ATOM 970 N N . ARG A 1 121 ? -40.805 -13.827 64.422 1.00 43.59 121 ARG A N 1
ATOM 971 C CA . ARG A 1 121 ? -41.826 -13.376 65.363 1.00 43.59 121 ARG A CA 1
ATOM 972 C C . ARG A 1 121 ? -41.702 -14.223 66.617 1.00 43.59 121 ARG A C 1
ATOM 974 O O . ARG A 1 121 ? -41.479 -15.442 66.444 1.00 43.59 121 ARG A O 1
#